Protein AF-A0A960YXK7-F1 (afdb_monomer_lite)

Sequence (77 aa):
MKDITSKKTSLREATASGLVIFSKETLQLIKEDKLPKGDLLNIARASGFLAAKQTPNLIPHCHPISIDSLKIDYEFI

Radius of gyration: 17.11 Å; chains: 1; bounding box: 40×22×42 Å

pLDDT: mean 95.23, std 3.24, range [76.0, 98.06]

Secondary structure (DSSP, 8-state):
----TTSPP--------------HHHHHHHHTT--TT--HHHHHHHHHHHHHHHHHHHSTTPPP---S---------

Foldseek 3Di:
DDDPPPPDDDDDDDDDDDDDDDDPVVVVCQVVQNDPVGHPVVVVFVVVVVCVQCVCVVPVPDDRDDDPDDDDDDDDD

Structure (mmCIF, N/CA/C/O backbone):
data_AF-A0A960YXK7-F1
#
_entry.id   AF-A0A960YXK7-F1
#
loop_
_atom_site.group_PDB
_atom_site.id
_atom_site.type_symbol
_atom_site.label_atom_id
_atom_site.label_alt_id
_atom_site.label_comp_id
_atom_site.label_asym_id
_atom_site.label_entity_id
_atom_site.label_seq_id
_atom_site.pdbx_PDB_ins_code
_atom_site.Cartn_x
_atom_site.Cartn_y
_atom_site.Cartn_z
_atom_site.occupancy
_atom_site.B_iso_or_equiv
_atom_site.auth_seq_id
_atom_site.auth_comp_id
_atom_site.auth_asym_id
_atom_site.auth_atom_id
_atom_site.pdbx_PDB_model_num
ATOM 1 N N . MET A 1 1 ? 22.039 3.954 -8.081 1.00 76.00 1 MET A N 1
ATOM 2 C CA . MET A 1 1 ? 21.161 3.234 -9.032 1.00 76.00 1 MET A CA 1
ATOM 3 C C . MET A 1 1 ? 22.035 2.309 -9.871 1.00 76.00 1 MET A C 1
ATOM 5 O O . MET A 1 1 ? 23.042 2.772 -10.387 1.00 76.00 1 MET A O 1
ATOM 9 N N . LYS A 1 2 ? 21.739 1.006 -9.929 1.00 89.38 2 LYS A N 1
ATOM 10 C CA . LYS A 1 2 ? 22.531 0.025 -10.702 1.00 89.38 2 LYS A CA 1
ATOM 11 C C . LYS A 1 2 ? 21.991 -0.058 -12.130 1.00 89.38 2 LYS A C 1
ATOM 13 O O . LYS A 1 2 ? 20.778 -0.093 -12.285 1.00 89.38 2 LYS A O 1
ATOM 18 N N . ASP A 1 3 ? 22.839 -0.117 -13.149 1.00 95.00 3 ASP A N 1
ATOM 19 C CA . ASP A 1 3 ? 22.366 -0.331 -14.523 1.00 95.00 3 ASP A CA 1
ATOM 20 C C . ASP A 1 3 ? 21.609 -1.673 -14.640 1.00 95.00 3 ASP A C 1
ATOM 22 O O . ASP A 1 3 ? 22.043 -2.705 -14.117 1.00 95.00 3 ASP A O 1
ATOM 26 N N . ILE A 1 4 ? 20.436 -1.636 -15.275 1.00 95.19 4 ILE A N 1
ATOM 27 C CA . ILE A 1 4 ? 19.553 -2.787 -15.502 1.00 95.19 4 ILE A CA 1
ATOM 28 C C . ILE A 1 4 ? 19.244 -3.019 -16.987 1.00 95.19 4 ILE A C 1
ATOM 30 O O . ILE A 1 4 ? 18.417 -3.873 -17.289 1.00 95.19 4 ILE A O 1
ATOM 34 N N . THR A 1 5 ? 19.915 -2.318 -17.904 1.00 96.25 5 THR A N 1
ATOM 35 C CA . THR A 1 5 ? 19.641 -2.345 -19.354 1.00 96.25 5 THR A CA 1
ATOM 36 C C . THR A 1 5 ? 19.730 -3.748 -19.957 1.00 96.25 5 THR A C 1
ATOM 38 O O . THR A 1 5 ? 18.933 -4.114 -20.813 1.00 96.25 5 THR A O 1
ATOM 41 N N . SER A 1 6 ? 20.661 -4.578 -19.480 1.00 96.81 6 SER A N 1
ATOM 42 C CA . SER A 1 6 ? 20.838 -5.955 -19.961 1.00 96.81 6 SER A CA 1
ATOM 43 C C . SER A 1 6 ? 19.810 -6.952 -19.412 1.00 96.81 6 SER A C 1
ATOM 45 O O . SER A 1 6 ? 19.797 -8.116 -19.821 1.00 96.81 6 SER A O 1
ATOM 47 N N . LYS A 1 7 ? 18.947 -6.541 -18.472 1.00 95.31 7 LYS A N 1
ATOM 48 C CA . LYS A 1 7 ? 17.918 -7.420 -17.908 1.00 95.31 7 LYS A CA 1
ATOM 49 C C . LYS A 1 7 ? 16.748 -7.548 -18.879 1.00 95.31 7 LYS A C 1
ATOM 51 O O . LYS A 1 7 ? 16.238 -6.560 -19.391 1.00 95.31 7 LYS A O 1
ATOM 56 N N . LYS A 1 8 ? 16.262 -8.776 -19.068 1.00 95.62 8 LYS A N 1
ATOM 57 C CA . LYS A 1 8 ? 15.044 -9.038 -19.843 1.00 95.62 8 LYS A CA 1
ATOM 58 C C . LYS A 1 8 ? 13.809 -8.528 -19.095 1.00 95.62 8 LYS A C 1
ATOM 60 O O . LYS A 1 8 ? 13.687 -8.726 -17.880 1.00 95.62 8 LYS A O 1
ATOM 65 N N . THR A 1 9 ? 12.885 -7.919 -19.832 1.00 94.31 9 THR A N 1
ATOM 66 C CA . THR A 1 9 ? 11.548 -7.588 -19.330 1.00 94.31 9 THR A CA 1
ATOM 67 C C . THR A 1 9 ? 10.772 -8.873 -19.061 1.00 94.31 9 THR A C 1
ATOM 69 O O . THR A 1 9 ? 10.816 -9.820 -19.843 1.00 94.31 9 THR A O 1
ATOM 72 N N . SER A 1 10 ? 10.078 -8.907 -17.932 1.00 95.75 10 SER A N 1
ATOM 73 C CA . SER A 1 10 ? 9.213 -10.005 -17.510 1.00 95.75 10 SER A CA 1
ATOM 74 C C . SER A 1 10 ? 8.092 -9.438 -16.648 1.00 95.75 10 SER A C 1
ATOM 76 O O . SER A 1 10 ? 8.244 -8.342 -16.102 1.00 95.75 10 SER A O 1
ATOM 78 N N . LEU A 1 11 ? 7.017 -10.204 -16.459 1.00 96.75 11 LEU A N 1
ATOM 79 C CA . LEU A 1 11 ? 6.074 -9.929 -15.379 1.00 96.75 11 LEU A CA 1
ATOM 80 C C . LEU A 1 11 ? 6.818 -10.019 -14.037 1.00 96.75 11 LEU A C 1
ATOM 82 O O . LEU A 1 11 ? 7.696 -10.874 -13.859 1.00 96.75 11 LEU A O 1
ATOM 86 N N . ARG A 1 12 ? 6.524 -9.093 -13.125 1.00 96.88 12 ARG A N 1
ATOM 87 C CA . ARG A 1 12 ? 7.122 -9.031 -11.789 1.00 96.88 12 ARG A CA 1
ATOM 88 C C . ARG A 1 12 ? 6.023 -8.767 -10.780 1.00 96.88 12 ARG A C 1
ATOM 90 O O . ARG A 1 12 ? 5.247 -7.836 -10.954 1.00 96.88 12 ARG A O 1
ATOM 97 N N . GLU A 1 13 ? 6.016 -9.554 -9.717 1.00 97.75 13 GLU A N 1
ATOM 98 C CA . GLU A 1 13 ? 5.055 -9.443 -8.627 1.00 97.75 13 GLU A CA 1
ATOM 99 C C . GLU A 1 13 ? 5.795 -9.505 -7.292 1.00 97.75 13 GLU A C 1
ATOM 101 O O . GLU A 1 13 ? 6.869 -10.105 -7.183 1.00 97.75 13 GLU A O 1
ATOM 106 N N . ALA A 1 14 ? 5.233 -8.848 -6.282 1.00 97.50 14 ALA A N 1
ATOM 107 C CA . ALA A 1 14 ? 5.728 -8.883 -4.916 1.00 97.50 14 ALA A CA 1
ATOM 108 C C . ALA A 1 14 ? 4.556 -8.731 -3.941 1.00 97.50 14 ALA A C 1
ATOM 110 O O . ALA A 1 14 ? 3.578 -8.042 -4.233 1.00 97.50 14 ALA A O 1
ATOM 111 N N . THR A 1 15 ? 4.680 -9.339 -2.764 1.00 98.06 15 THR A N 1
ATOM 112 C CA . THR A 1 15 ? 3.707 -9.226 -1.673 1.00 98.06 15 T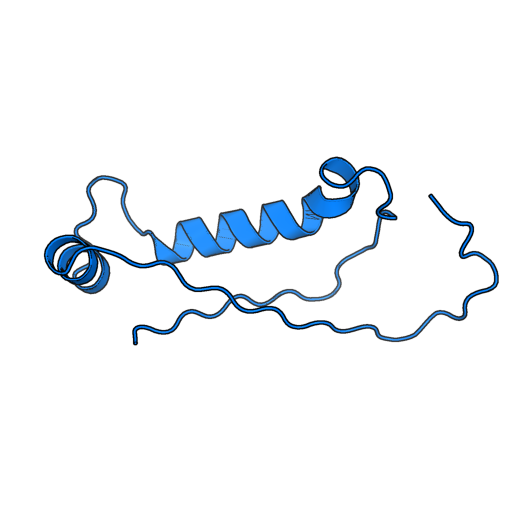HR A CA 1
ATOM 113 C C . THR A 1 15 ? 4.439 -8.864 -0.389 1.00 98.06 15 THR A C 1
ATOM 115 O O . THR A 1 15 ? 5.529 -9.369 -0.126 1.00 98.06 15 THR A O 1
ATOM 118 N N . ALA A 1 16 ? 3.842 -7.979 0.405 1.00 97.44 16 ALA A N 1
ATOM 119 C CA . ALA A 1 16 ? 4.332 -7.585 1.718 1.00 97.44 16 ALA A CA 1
ATOM 120 C C . ALA A 1 16 ? 3.155 -7.499 2.698 1.00 97.44 16 ALA A C 1
ATOM 122 O O . ALA A 1 16 ? 2.026 -7.231 2.291 1.00 97.44 16 ALA A O 1
ATOM 123 N N . SER A 1 17 ? 3.429 -7.706 3.984 1.00 97.38 17 SER A N 1
ATOM 124 C CA . SER A 1 17 ? 2.448 -7.623 5.070 1.00 97.38 17 SER A CA 1
ATOM 125 C C . SER A 1 17 ? 2.997 -6.789 6.226 1.00 97.38 17 SER A C 1
ATOM 127 O O . SER A 1 17 ? 4.209 -6.720 6.431 1.00 97.38 17 SER A O 1
ATOM 129 N N . GLY A 1 18 ? 2.105 -6.186 7.007 1.00 96.50 18 GLY A N 1
ATOM 130 C CA . GLY A 1 18 ? 2.449 -5.430 8.209 1.00 96.50 18 GLY A CA 1
ATOM 131 C C . GLY A 1 18 ? 1.331 -5.511 9.243 1.00 96.50 18 GLY A C 1
ATOM 132 O O . GLY A 1 18 ? 0.198 -5.845 8.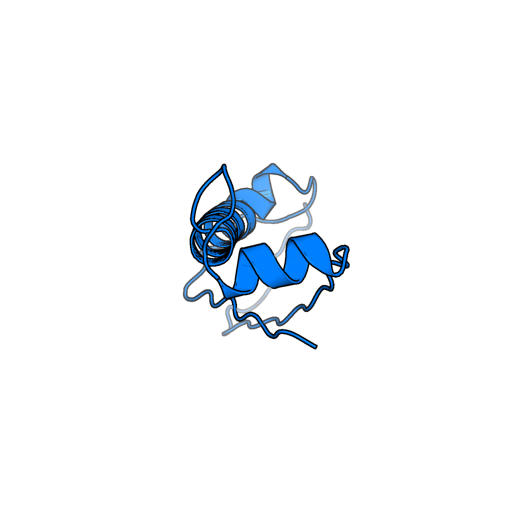906 1.00 96.50 18 GLY A O 1
ATOM 133 N N . LEU A 1 19 ? 1.660 -5.206 10.497 1.00 97.06 19 LEU A N 1
ATOM 134 C CA . LEU A 1 19 ? 0.721 -5.212 11.616 1.00 97.06 19 LEU A CA 1
ATOM 135 C C . LEU A 1 19 ? 0.704 -3.837 12.281 1.00 97.06 19 LEU A C 1
ATOM 137 O O . LEU A 1 19 ? 1.759 -3.255 12.536 1.00 97.06 19 LEU A O 1
ATOM 141 N N . VAL A 1 20 ? -0.493 -3.349 12.603 1.00 96.00 20 VAL A N 1
ATOM 142 C CA . VAL A 1 20 ? -0.690 -2.153 13.427 1.00 96.00 20 VAL A CA 1
ATOM 143 C C . VAL A 1 20 ? -1.473 -2.557 14.666 1.00 96.00 20 VAL A C 1
ATOM 145 O O . VAL A 1 20 ? -2.573 -3.095 14.563 1.00 96.00 20 VAL A O 1
ATOM 148 N N . ILE A 1 21 ? -0.888 -2.315 15.836 1.00 96.12 21 ILE A N 1
ATOM 149 C CA . ILE A 1 21 ? -1.491 -2.660 17.123 1.00 96.12 21 ILE A CA 1
ATOM 150 C C . ILE A 1 21 ? -2.206 -1.427 17.669 1.00 96.12 21 ILE A C 1
ATOM 152 O O . ILE A 1 21 ? -1.613 -0.354 17.785 1.00 96.12 21 ILE A O 1
ATOM 156 N N . PHE A 1 22 ? -3.475 -1.599 18.026 1.00 93.75 22 PHE A N 1
ATOM 157 C CA . PHE A 1 22 ? -4.319 -0.563 18.612 1.00 93.75 22 PHE A CA 1
ATOM 158 C C . PHE A 1 22 ? -4.718 -0.928 20.043 1.00 93.75 22 PHE A C 1
ATOM 160 O O . PHE A 1 22 ? -4.681 -2.096 20.435 1.00 93.75 22 PHE A O 1
ATOM 167 N N . SER A 1 23 ? -5.158 0.068 20.816 1.00 96.56 23 SER A N 1
ATOM 168 C CA . SER A 1 23 ? -5.911 -0.206 22.041 1.00 96.56 23 SER A CA 1
ATOM 169 C C . SER A 1 23 ? -7.262 -0.851 21.699 1.00 96.56 23 SER A C 1
ATOM 171 O O . SER A 1 23 ? -7.766 -0.702 20.579 1.00 96.56 23 SER A O 1
ATOM 173 N N . LYS A 1 24 ? -7.877 -1.544 22.664 1.00 95.00 24 LYS A N 1
ATOM 174 C CA . LYS A 1 24 ? -9.186 -2.189 22.459 1.00 95.00 24 LYS A CA 1
ATOM 175 C C . LYS A 1 24 ? -10.264 -1.171 22.086 1.00 95.00 24 LYS A C 1
ATOM 177 O O . LYS A 1 24 ? -11.063 -1.418 21.190 1.00 95.00 24 LYS A O 1
ATOM 182 N N . GLU A 1 25 ? -10.236 -0.012 22.734 1.00 95.62 25 GLU A N 1
ATOM 183 C CA . GLU A 1 25 ? -11.179 1.086 22.524 1.00 95.62 25 GLU A CA 1
ATOM 184 C C . GLU A 1 25 ? -11.054 1.636 21.098 1.00 95.62 25 GLU A C 1
ATOM 186 O O . GLU A 1 25 ? -12.050 1.830 20.406 1.00 95.62 25 GLU A O 1
ATOM 191 N N . THR A 1 26 ? -9.821 1.820 20.619 1.00 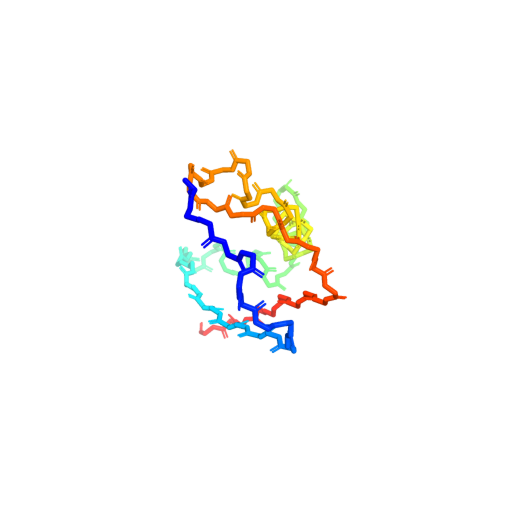94.62 26 THR A N 1
ATOM 192 C CA . THR A 1 26 ? -9.564 2.310 19.258 1.00 94.62 26 THR A CA 1
ATOM 193 C C . THR A 1 26 ? -10.019 1.296 18.212 1.00 94.62 26 THR A C 1
ATOM 195 O O . THR A 1 26 ? -10.643 1.672 17.223 1.00 94.62 26 THR A O 1
ATOM 198 N N . LEU A 1 27 ? -9.757 0.006 18.440 1.00 93.75 27 LEU A N 1
ATOM 199 C CA . LEU A 1 27 ? -10.200 -1.060 17.545 1.00 93.75 27 LEU A CA 1
ATOM 200 C C . LEU A 1 27 ? -11.729 -1.105 17.421 1.00 93.75 27 LEU A C 1
ATOM 202 O O . LEU A 1 27 ? -12.250 -1.306 16.325 1.00 93.75 27 LEU A O 1
ATOM 206 N N . GLN A 1 28 ? -12.448 -0.888 18.524 1.00 93.69 28 GLN A N 1
ATOM 207 C CA . GLN A 1 28 ? -13.906 -0.815 18.507 1.00 93.69 28 GLN A CA 1
ATOM 208 C C . GLN A 1 28 ? -14.401 0.377 17.678 1.00 93.69 28 GLN A C 1
ATOM 210 O O . GLN A 1 28 ? -15.258 0.202 16.815 1.00 93.69 28 GLN A O 1
ATOM 215 N N . LEU A 1 29 ? -13.811 1.563 17.859 1.00 94.94 29 LEU A N 1
ATOM 216 C CA . LEU A 1 29 ? -14.157 2.745 17.060 1.00 94.94 29 LEU A CA 1
ATOM 217 C C . LEU A 1 29 ? -13.887 2.550 15.565 1.00 94.94 29 LEU A C 1
ATOM 219 O O . LEU A 1 29 ? -14.667 3.029 14.746 1.00 94.94 29 LEU A O 1
ATOM 223 N N . ILE A 1 30 ? -12.810 1.841 15.208 1.00 94.00 30 ILE A N 1
ATOM 224 C CA . ILE A 1 30 ? -12.505 1.492 13.814 1.00 94.00 30 ILE A CA 1
ATOM 225 C C . ILE A 1 30 ? -13.602 0.592 13.235 1.00 94.00 30 ILE A C 1
ATOM 227 O O . ILE A 1 30 ? -14.085 0.853 12.138 1.00 94.00 30 ILE A O 1
ATOM 231 N N . LYS A 1 31 ? -14.010 -0.457 13.964 1.00 90.31 31 LYS A N 1
ATOM 232 C CA . LYS A 1 31 ? -15.047 -1.399 13.505 1.00 90.31 31 LYS A CA 1
ATOM 233 C C . LYS A 1 31 ? -16.426 -0.749 13.374 1.00 90.31 31 LYS A C 1
ATOM 235 O O . LYS A 1 31 ? -17.216 -1.177 12.541 1.00 90.31 31 LYS A O 1
ATOM 240 N N . GLU A 1 32 ? -16.710 0.260 14.193 1.00 92.94 32 GLU A N 1
ATOM 241 C CA . GLU A 1 32 ? -17.970 1.012 14.171 1.00 92.94 32 GLU A CA 1
ATOM 242 C C . GLU A 1 32 ? -17.956 2.212 13.206 1.00 92.94 32 GLU A C 1
ATOM 244 O O . GLU A 1 32 ? -18.966 2.905 13.113 1.00 92.94 32 GLU A O 1
ATOM 249 N N . ASP A 1 33 ? -16.836 2.473 12.519 1.00 91.19 33 ASP A N 1
ATOM 250 C CA . ASP A 1 33 ? -16.612 3.651 11.662 1.00 91.19 33 ASP A CA 1
ATOM 251 C C . ASP A 1 33 ? -16.884 4.995 12.376 1.00 91.19 33 ASP A C 1
ATOM 253 O O . ASP A 1 33 ? -17.471 5.933 11.843 1.00 91.19 33 ASP A O 1
ATOM 257 N N . LYS A 1 34 ? -16.462 5.088 13.644 1.00 95.38 34 LYS A N 1
ATOM 258 C CA . LYS A 1 34 ? -16.678 6.256 14.524 1.00 95.38 34 LYS A CA 1
ATOM 259 C C . LYS A 1 34 ? -15.397 7.018 14.842 1.00 95.38 34 LYS A C 1
ATOM 261 O O . LYS A 1 34 ? -15.320 7.740 15.839 1.00 95.38 34 LYS A O 1
ATOM 266 N N . LEU A 1 35 ? -14.357 6.845 14.031 1.00 95.56 35 LEU A N 1
ATOM 267 C CA . LEU A 1 35 ? -13.126 7.594 14.229 1.00 95.56 35 LEU A CA 1
ATOM 268 C C . LEU A 1 35 ? -13.348 9.086 13.940 1.00 95.56 35 LEU A C 1
ATOM 270 O O . LEU A 1 35 ? -13.966 9.442 12.938 1.00 95.56 35 LEU A O 1
ATOM 274 N N . PRO A 1 36 ? -12.766 9.992 14.746 1.00 94.19 36 PRO A N 1
ATOM 275 C CA . PRO A 1 36 ? -12.976 11.434 14.590 1.00 94.19 36 PRO A CA 1
ATOM 276 C C . PRO A 1 3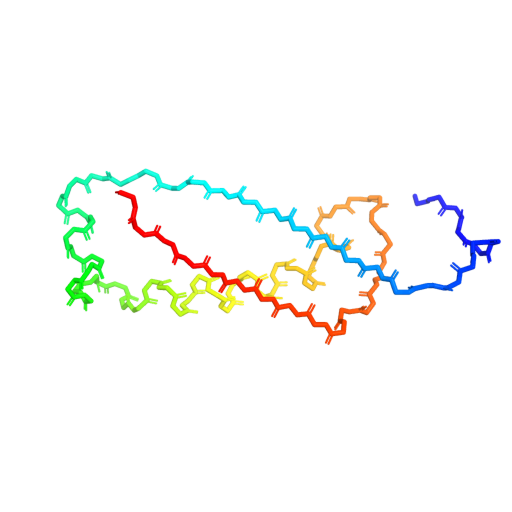6 ? -12.411 11.995 13.277 1.00 94.19 36 PRO A C 1
ATOM 278 O O . PRO A 1 36 ? -12.754 13.104 12.882 1.00 94.19 36 PRO A O 1
ATOM 281 N N . LYS A 1 37 ? -11.519 11.249 12.612 1.00 92.88 37 LYS A N 1
ATOM 282 C CA . LYS A 1 37 ? -10.888 11.625 11.338 1.00 92.88 37 LYS A CA 1
ATOM 283 C C . LYS A 1 37 ? -11.539 10.953 10.119 1.00 92.88 37 LYS A C 1
ATOM 285 O O . LYS A 1 37 ? -11.034 11.124 9.013 1.00 92.88 37 LYS A O 1
ATOM 290 N N . GLY A 1 38 ? -12.635 10.218 10.319 1.00 90.81 38 GLY A N 1
ATOM 291 C CA . GLY A 1 38 ? -13.348 9.489 9.272 1.00 90.81 38 GLY A CA 1
ATOM 292 C C . GLY A 1 38 ? -12.766 8.106 8.9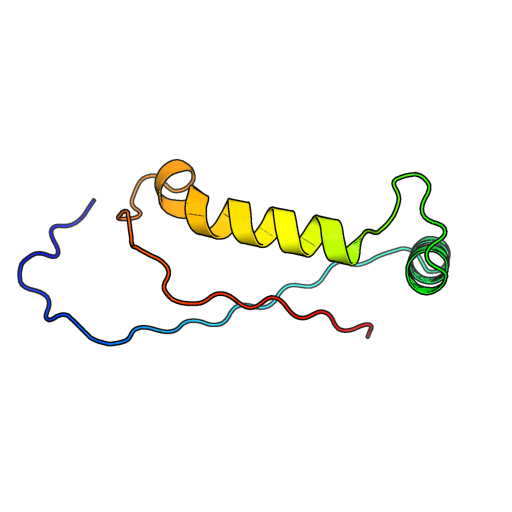77 1.00 90.81 38 GLY A C 1
ATOM 293 O O . GLY A 1 38 ? -12.109 7.496 9.824 1.00 90.81 38 GLY A O 1
ATOM 294 N N . ASP A 1 39 ? -13.021 7.638 7.758 1.00 91.81 39 ASP A N 1
ATOM 295 C CA . ASP A 1 39 ? -12.770 6.266 7.315 1.00 91.81 39 ASP A CA 1
ATOM 296 C C . ASP A 1 39 ? -11.273 5.938 7.213 1.00 91.81 39 ASP A C 1
ATOM 298 O O . ASP A 1 39 ? -10.569 6.307 6.265 1.00 91.81 39 ASP A O 1
ATOM 302 N N . LEU A 1 40 ? -10.787 5.195 8.205 1.00 94.81 40 LEU A N 1
ATOM 303 C CA . LEU A 1 40 ? -9.389 4.794 8.300 1.00 94.81 40 LEU A CA 1
ATOM 304 C C . LEU A 1 40 ? -8.946 3.899 7.138 1.00 94.81 40 LEU A C 1
ATOM 306 O O . LEU A 1 40 ? -7.856 4.104 6.604 1.00 94.81 40 LEU A O 1
ATOM 310 N N . LEU A 1 41 ? -9.740 2.889 6.769 1.00 94.19 41 LEU A N 1
ATOM 311 C CA . LEU A 1 41 ? -9.301 1.846 5.837 1.00 94.19 41 LEU A CA 1
ATOM 312 C C . LEU A 1 41 ? -9.236 2.374 4.403 1.00 94.19 41 LEU A C 1
ATOM 314 O O . LEU A 1 41 ? -8.290 2.070 3.673 1.00 94.19 41 LEU A O 1
ATOM 318 N N . ASN A 1 42 ? -10.197 3.205 3.995 1.00 94.38 42 ASN A N 1
ATOM 319 C CA . ASN A 1 42 ? -10.166 3.819 2.671 1.00 94.38 42 ASN A CA 1
ATOM 320 C C . ASN A 1 42 ? -9.035 4.848 2.545 1.00 94.38 42 ASN A C 1
ATOM 322 O O . ASN A 1 42 ? -8.320 4.844 1.537 1.00 94.38 42 ASN A O 1
ATOM 326 N N . ILE A 1 43 ? -8.799 5.665 3.579 1.00 95.75 43 ILE A N 1
ATOM 327 C CA . ILE A 1 43 ? -7.672 6.612 3.596 1.00 95.75 43 ILE A CA 1
ATOM 328 C C . ILE A 1 43 ? -6.331 5.869 3.594 1.00 95.75 43 ILE A C 1
ATOM 330 O O . ILE A 1 43 ? -5.418 6.251 2.852 1.00 95.75 43 ILE A O 1
ATOM 334 N N . ALA A 1 44 ? -6.201 4.789 4.369 1.00 96.75 44 ALA A N 1
ATOM 335 C CA . ALA A 1 44 ? -5.002 3.957 4.378 1.00 96.75 44 ALA A CA 1
ATOM 336 C C . ALA A 1 44 ? -4.722 3.361 2.989 1.00 96.75 44 ALA A C 1
ATOM 338 O O . ALA A 1 44 ? -3.574 3.368 2.540 1.00 96.75 44 ALA A O 1
ATOM 339 N N . ARG A 1 45 ? -5.760 2.915 2.270 1.00 97.38 45 ARG A N 1
ATOM 340 C CA . ARG A 1 45 ? -5.615 2.337 0.926 1.00 97.38 45 ARG A CA 1
ATOM 341 C C . ARG A 1 45 ? -5.142 3.376 -0.080 1.00 97.38 45 ARG A C 1
ATOM 343 O O . ARG A 1 45 ? -4.165 3.142 -0.789 1.00 97.38 45 ARG A O 1
ATOM 350 N N . ALA A 1 46 ? -5.790 4.541 -0.104 1.00 96.69 46 ALA A N 1
ATOM 351 C CA . ALA A 1 46 ? -5.390 5.652 -0.965 1.00 96.69 46 ALA A CA 1
ATOM 352 C C . ALA A 1 46 ? -3.940 6.087 -0.688 1.00 96.69 46 ALA A C 1
ATOM 354 O O . ALA A 1 46 ? -3.149 6.260 -1.617 1.00 96.69 46 ALA A O 1
ATOM 355 N N . SER A 1 47 ? -3.569 6.185 0.591 1.00 97.88 47 SER A N 1
ATOM 356 C CA . SER A 1 47 ? -2.209 6.536 1.013 1.00 97.88 47 SER A CA 1
ATOM 357 C C . SER A 1 47 ? -1.186 5.488 0.575 1.00 97.88 47 SER A C 1
ATOM 359 O O . SER A 1 47 ? -0.133 5.846 0.053 1.00 97.88 47 SER A O 1
ATOM 361 N N . GLY A 1 48 ? -1.501 4.196 0.707 1.00 97.62 48 GLY A N 1
ATOM 362 C CA . GLY A 1 48 ? -0.640 3.110 0.239 1.00 97.62 48 GLY A CA 1
ATOM 363 C C . GLY A 1 48 ? -0.445 3.117 -1.280 1.00 97.62 48 GLY A C 1
ATOM 364 O O . GLY A 1 48 ? 0.673 2.934 -1.759 1.00 97.62 48 GLY A O 1
ATOM 365 N N . PHE A 1 49 ? -1.494 3.422 -2.050 1.00 97.31 49 PHE A N 1
ATOM 366 C CA . PHE A 1 49 ? -1.387 3.579 -3.504 1.00 97.31 49 PHE A CA 1
ATOM 367 C C . PHE A 1 49 ? -0.475 4.739 -3.906 1.00 97.31 49 PHE A C 1
ATOM 369 O O . PHE A 1 49 ? 0.300 4.622 -4.858 1.00 97.31 49 PHE A O 1
ATOM 376 N N . LEU A 1 50 ? -0.544 5.860 -3.186 1.00 97.88 50 LEU A N 1
ATOM 377 C CA . LEU A 1 50 ? 0.380 6.972 -3.388 1.00 97.88 50 LEU A CA 1
ATOM 378 C C . LEU A 1 50 ? 1.809 6.576 -3.001 1.00 97.88 50 LEU A C 1
ATOM 380 O O . LEU A 1 50 ? 2.719 6.780 -3.799 1.00 97.88 50 LEU A O 1
ATOM 384 N N . ALA A 1 51 ? 2.004 5.952 -1.838 1.00 97.94 51 ALA A N 1
ATOM 385 C CA . ALA A 1 51 ? 3.317 5.538 -1.348 1.00 97.94 51 ALA A CA 1
ATOM 386 C C . ALA A 1 51 ? 4.029 4.569 -2.307 1.00 97.94 51 ALA A C 1
ATOM 388 O O . ALA A 1 51 ? 5.202 4.769 -2.626 1.00 97.94 51 ALA A O 1
ATOM 389 N N . ALA A 1 52 ? 3.316 3.571 -2.842 1.00 97.62 52 ALA A N 1
ATOM 390 C CA . ALA A 1 52 ? 3.875 2.633 -3.815 1.00 97.62 52 ALA A CA 1
ATOM 391 C C . ALA A 1 52 ? 4.408 3.361 -5.062 1.00 97.62 52 ALA A C 1
ATOM 393 O O . ALA A 1 52 ? 5.546 3.150 -5.473 1.00 97.62 52 ALA A O 1
ATOM 394 N N . LYS A 1 53 ? 3.638 4.311 -5.607 1.00 96.75 53 LYS A N 1
ATOM 395 C CA . LYS A 1 53 ? 4.058 5.120 -6.766 1.00 96.75 53 LYS A CA 1
ATOM 396 C C . LYS A 1 53 ? 5.186 6.105 -6.445 1.00 96.75 53 LYS A C 1
ATOM 398 O O . LYS A 1 53 ? 5.966 6.446 -7.326 1.00 96.75 53 LYS A O 1
ATOM 403 N N . GLN A 1 54 ? 5.287 6.553 -5.195 1.00 97.75 54 GLN A N 1
ATOM 404 C CA . GLN A 1 54 ? 6.329 7.470 -4.721 1.00 97.75 54 GLN A CA 1
ATOM 405 C C . GLN A 1 54 ? 7.615 6.757 -4.279 1.00 97.75 54 GLN A C 1
ATOM 407 O O . GLN A 1 54 ? 8.601 7.417 -3.969 1.00 97.75 54 GLN A O 1
ATOM 412 N N . THR A 1 55 ? 7.652 5.424 -4.288 1.00 98.00 55 THR A N 1
ATOM 413 C CA . THR A 1 55 ? 8.822 4.634 -3.871 1.00 98.00 55 THR A CA 1
ATOM 414 C C . THR A 1 55 ? 10.155 5.084 -4.498 1.00 98.00 55 THR A C 1
ATOM 416 O O . THR A 1 55 ? 11.108 5.252 -3.735 1.00 98.00 55 THR A O 1
ATOM 419 N N . PRO A 1 56 ? 10.277 5.356 -5.817 1.00 97.44 56 PRO A N 1
ATOM 420 C CA . PRO A 1 56 ? 11.540 5.847 -6.386 1.00 97.44 56 PRO A CA 1
ATOM 421 C C . PRO A 1 56 ? 11.963 7.234 -5.874 1.00 97.44 56 PRO A C 1
ATOM 423 O O . PRO A 1 56 ? 13.149 7.542 -5.894 1.00 97.44 56 PRO A O 1
ATOM 426 N N . ASN A 1 57 ? 11.026 8.050 -5.382 1.00 97.31 57 ASN A N 1
ATOM 427 C CA . ASN A 1 57 ? 11.319 9.357 -4.786 1.00 97.31 57 ASN A CA 1
ATOM 428 C C . ASN A 1 57 ? 11.701 9.244 -3.301 1.00 97.31 57 ASN A C 1
ATOM 430 O O . ASN A 1 57 ? 12.385 10.115 -2.773 1.00 97.31 57 ASN A O 1
ATOM 434 N N . LEU A 1 58 ? 11.250 8.182 -2.625 1.00 97.81 58 LEU A N 1
ATOM 435 C CA . LEU A 1 58 ? 11.481 7.950 -1.197 1.00 97.81 58 LEU A CA 1
ATOM 436 C C . LEU A 1 58 ? 12.752 7.132 -0.921 1.00 97.81 58 LEU A C 1
ATOM 438 O O . LEU A 1 58 ? 13.391 7.330 0.110 1.00 97.81 58 LEU A O 1
ATOM 442 N N . ILE A 1 59 ? 13.122 6.205 -1.812 1.00 96.88 59 ILE A N 1
ATOM 443 C CA . ILE A 1 59 ? 14.238 5.273 -1.601 1.00 96.88 59 ILE A CA 1
ATOM 444 C C . ILE A 1 59 ? 15.397 5.607 -2.563 1.00 96.88 59 ILE A C 1
ATOM 446 O O . ILE A 1 59 ? 15.257 5.385 -3.768 1.00 96.88 59 ILE A O 1
ATOM 450 N N . PRO A 1 60 ? 16.582 6.035 -2.069 1.00 95.69 60 PRO A N 1
ATOM 451 C CA . PRO A 1 60 ? 17.664 6.609 -2.891 1.00 95.69 60 PRO A CA 1
ATOM 452 C C . PRO A 1 60 ? 18.208 5.756 -4.049 1.00 95.69 60 PRO A C 1
ATOM 454 O O . PRO A 1 60 ? 18.917 6.254 -4.926 1.00 95.69 60 PRO A O 1
ATOM 457 N N . HIS A 1 61 ? 17.975 4.446 -4.035 1.00 95.06 61 HIS A N 1
ATOM 458 C CA . HIS A 1 61 ? 18.513 3.522 -5.035 1.00 95.06 61 HIS A CA 1
ATOM 459 C C . HIS A 1 61 ? 17.440 2.745 -5.801 1.00 95.06 61 HIS A C 1
ATOM 461 O O . HIS A 1 61 ? 17.793 1.843 -6.563 1.00 95.06 61 HIS A O 1
ATOM 467 N N . CYS A 1 62 ? 16.165 3.109 -5.644 1.00 96.62 62 CYS A N 1
ATOM 468 C CA . CYS A 1 62 ? 15.074 2.533 -6.419 1.00 96.62 62 CYS A CA 1
ATOM 469 C C . CYS A 1 62 ? 15.031 3.098 -7.842 1.00 96.62 62 CYS A C 1
ATOM 471 O O . CYS A 1 62 ? 15.179 4.297 -8.065 1.00 96.62 62 CYS A O 1
ATOM 473 N N . HIS A 1 63 ? 14.792 2.218 -8.813 1.00 96.38 63 HIS A N 1
ATOM 474 C CA . HIS A 1 63 ? 14.474 2.618 -10.181 1.00 96.38 63 HIS A CA 1
ATOM 475 C C . HIS A 1 63 ? 13.008 3.058 -10.265 1.00 96.38 63 HIS A C 1
ATOM 477 O O . HIS A 1 63 ? 12.163 2.441 -9.612 1.00 96.38 63 HIS A O 1
ATOM 483 N N . PRO A 1 64 ? 12.674 4.070 -11.082 1.00 95.31 64 PRO A N 1
ATOM 484 C CA . PRO A 1 64 ? 11.286 4.347 -11.416 1.00 95.31 64 PRO A CA 1
ATOM 485 C C . PRO A 1 64 ? 10.734 3.194 -12.262 1.00 95.31 64 PRO A C 1
ATOM 487 O O . PRO A 1 64 ? 11.321 2.818 -13.276 1.00 95.31 64 PRO A O 1
ATOM 490 N N . ILE A 1 65 ? 9.621 2.610 -11.822 1.00 93.62 65 ILE A N 1
ATOM 491 C CA . ILE A 1 65 ? 8.955 1.486 -12.487 1.00 93.62 65 ILE A CA 1
ATOM 492 C C . ILE A 1 65 ? 7.468 1.823 -12.603 1.00 93.62 65 ILE A C 1
ATOM 494 O O . ILE A 1 65 ? 6.879 2.359 -11.663 1.00 93.62 65 ILE A O 1
ATOM 498 N N . SER A 1 66 ? 6.868 1.516 -13.755 1.00 93.44 66 SER A N 1
ATOM 499 C CA . SER A 1 66 ? 5.416 1.620 -13.935 1.00 93.44 66 SER A CA 1
ATOM 500 C C . SER A 1 66 ? 4.732 0.465 -13.211 1.00 93.44 66 SER A C 1
ATOM 502 O O . SER A 1 66 ? 5.118 -0.688 -13.383 1.00 93.44 66 SER A O 1
ATOM 504 N N . ILE A 1 67 ? 3.751 0.782 -12.370 1.00 96.50 67 ILE A N 1
ATOM 505 C CA . ILE A 1 67 ? 2.982 -0.211 -11.619 1.00 96.50 67 ILE A CA 1
ATOM 506 C C . ILE A 1 67 ? 1.721 -0.532 -12.419 1.00 96.50 67 ILE A C 1
ATOM 508 O O . ILE A 1 67 ? 0.850 0.328 -12.543 1.00 96.50 67 ILE A O 1
ATOM 512 N N . ASP A 1 68 ? 1.626 -1.761 -12.927 1.00 96.75 68 ASP A N 1
ATOM 513 C CA . ASP A 1 68 ? 0.475 -2.220 -13.717 1.00 96.75 68 ASP A CA 1
ATOM 514 C C . ASP A 1 68 ? -0.748 -2.528 -12.839 1.00 96.75 68 ASP A C 1
ATOM 516 O O . ASP A 1 68 ? -1.886 -2.268 -13.223 1.00 96.75 68 ASP A O 1
ATOM 520 N N . SER A 1 69 ? -0.521 -3.074 -11.640 1.00 97.00 69 SER A N 1
ATOM 521 C CA . SER A 1 69 ? -1.570 -3.424 -10.680 1.00 97.00 69 SER A CA 1
ATOM 522 C C . SER A 1 69 ? -1.073 -3.286 -9.243 1.00 97.00 69 SER A C 1
ATOM 524 O O . SER A 1 69 ? 0.094 -3.545 -8.945 1.00 97.00 69 SER A O 1
ATOM 526 N N . LEU A 1 70 ? -1.968 -2.873 -8.346 1.00 97.12 70 LEU A N 1
ATOM 527 C CA . LEU A 1 70 ? -1.700 -2.740 -6.919 1.00 97.12 70 LEU A CA 1
ATOM 528 C C . LEU A 1 70 ? -2.963 -3.057 -6.116 1.00 97.12 70 LEU A C 1
ATOM 530 O O . LEU A 1 70 ? -4.034 -2.516 -6.391 1.00 97.12 70 LEU A O 1
ATOM 534 N N . LYS A 1 71 ? -2.820 -3.896 -5.087 1.00 97.75 71 LYS A N 1
ATOM 535 C CA . LYS A 1 71 ? -3.896 -4.284 -4.170 1.00 97.75 71 LYS A CA 1
ATOM 536 C C . LYS A 1 71 ? -3.432 -4.121 -2.726 1.00 97.75 71 LYS A C 1
ATOM 538 O O . LYS A 1 71 ? -2.281 -4.409 -2.414 1.00 97.75 71 LYS A O 1
ATOM 543 N N . ILE A 1 72 ? -4.329 -3.647 -1.864 1.00 97.94 72 ILE A N 1
ATOM 544 C CA . ILE A 1 72 ? -4.114 -3.562 -0.416 1.00 97.94 72 ILE A CA 1
ATOM 545 C C . ILE A 1 72 ? -5.363 -4.101 0.274 1.00 97.94 72 ILE A C 1
ATOM 547 O O . ILE A 1 72 ? -6.463 -3.566 0.087 1.00 97.94 72 ILE A O 1
ATOM 551 N N . ASP A 1 73 ? -5.153 -5.143 1.070 1.00 96.50 73 ASP A N 1
ATOM 552 C CA . ASP A 1 73 ? -6.163 -5.826 1.868 1.00 96.50 73 ASP A CA 1
ATOM 553 C C . ASP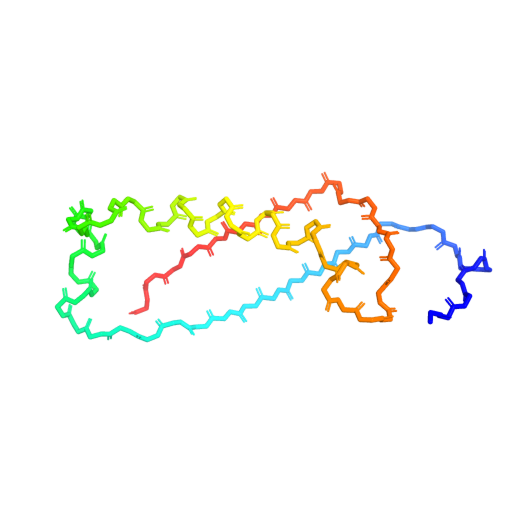 A 1 73 ? -5.889 -5.608 3.363 1.00 96.50 73 ASP A C 1
ATOM 555 O O . ASP A 1 73 ? -4.758 -5.327 3.765 1.00 96.50 73 ASP A O 1
ATOM 559 N N . TYR A 1 74 ? -6.935 -5.732 4.179 1.00 95.31 74 TYR A N 1
ATOM 560 C CA . TYR A 1 74 ? -6.875 -5.562 5.630 1.00 95.31 74 TYR A CA 1
ATOM 561 C C . TYR A 1 74 ? -7.584 -6.720 6.315 1.00 95.31 74 TYR A C 1
ATOM 563 O O . TYR A 1 74 ? -8.618 -7.184 5.834 1.00 95.31 74 TYR A O 1
ATOM 571 N N . GLU A 1 75 ? -7.065 -7.125 7.467 1.00 94.25 75 GLU A N 1
ATOM 572 C CA . GLU A 1 75 ? -7.669 -8.140 8.320 1.00 94.25 75 GLU A CA 1
ATOM 573 C C . GLU A 1 75 ? -7.599 -7.679 9.778 1.00 94.25 75 GLU A C 1
ATOM 575 O O . GLU A 1 75 ? -6.581 -7.142 10.223 1.00 94.25 75 GLU A O 1
ATOM 580 N N . PHE A 1 76 ? -8.697 -7.863 10.514 1.00 90.88 76 PHE A N 1
ATOM 581 C CA . PHE A 1 76 ? -8.715 -7.683 11.962 1.00 90.88 76 PHE A CA 1
ATOM 582 C C . PHE A 1 76 ? -8.450 -9.033 12.618 1.00 90.88 76 PHE A C 1
ATOM 584 O O . PHE A 1 76 ? -9.267 -9.942 12.477 1.00 90.88 76 PHE A O 1
ATOM 591 N N . ILE A 1 77 ? -7.328 -9.125 13.329 1.00 84.06 77 ILE A N 1
ATOM 592 C CA . ILE A 1 77 ? -6.916 -10.299 14.108 1.00 84.06 77 ILE A CA 1
ATOM 593 C C . ILE A 1 77 ? -7.465 -10.189 15.533 1.00 84.06 77 ILE A C 1
ATOM 595 O O . ILE A 1 77 ? -7.506 -9.050 16.062 1.00 84.06 77 ILE A O 1
#